Protein AF-A0AB37Q8C1-F1 (afdb_monomer_lite)

Sequence (74 aa):
MGEFYYEGKNAPRDLPHALNYFEQASLQGHAQAQYQLGLMFSRGEGVQANNIQAYIVLKMAAVNGSEDALYRRR

Organism: Pseudomonas cannabina (NCBI:txid86840)

InterPro domains:
  IPR006597 Sel1-like repeat [PF08238] (1-30)
  IPR006597 Sel1-like repeat [PF08238] (31-62)
  IPR006597 Sel1-like repeat [SM00671] (1-30)
  IPR006597 Sel1-like repeat [SM00671] (31-66)
  IPR011990 Tetratricopeptide-like helical domain superfamily [G3DSA:1.25.40.10] (1-74)
  IPR050767 Sel1/AlgK [PTHR11102] (1-71)

Structure (mmCIF, N/CA/C/O backbone):
data_AF-A0AB37Q8C1-F1
#
_entry.id   AF-A0AB37Q8C1-F1
#
loop_
_atom_site.group_PDB
_atom_site.id
_atom_site.type_symbol
_atom_site.label_atom_id
_atom_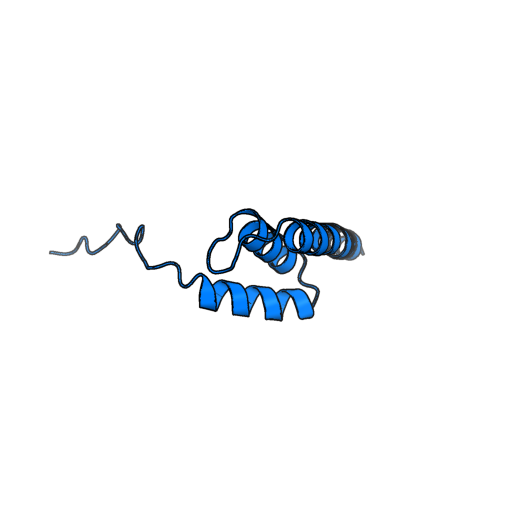site.label_alt_id
_atom_site.label_comp_id
_atom_site.label_asym_id
_atom_site.label_entity_id
_atom_site.label_seq_id
_atom_site.pdbx_PDB_ins_code
_atom_site.Cartn_x
_atom_site.Cartn_y
_atom_site.Cartn_z
_atom_site.occupancy
_atom_site.B_iso_or_equiv
_atom_site.auth_seq_id
_atom_site.auth_comp_id
_atom_site.auth_asym_id
_atom_site.auth_atom_id
_atom_site.pdbx_PDB_model_num
ATOM 1 N N . MET A 1 1 ? -31.628 -27.290 12.158 1.00 55.81 1 MET A N 1
ATOM 2 C CA . MET A 1 1 ? -30.302 -26.983 12.736 1.00 55.81 1 MET A CA 1
ATOM 3 C C . MET A 1 1 ? -29.289 -27.095 11.615 1.00 55.81 1 MET A C 1
ATOM 5 O O . MET A 1 1 ? -29.276 -28.144 10.988 1.00 55.81 1 MET A O 1
ATOM 9 N N . GLY A 1 2 ? -28.483 -26.060 11.365 1.00 52.06 2 GLY A N 1
ATOM 10 C CA . GLY A 1 2 ? -27.239 -26.252 10.613 1.00 52.06 2 GLY A CA 1
ATOM 11 C C . GLY A 1 2 ? -27.000 -25.431 9.349 1.00 52.06 2 GLY A C 1
ATOM 12 O O . GLY A 1 2 ? -26.146 -25.837 8.581 1.00 52.06 2 GLY A O 1
ATOM 13 N N . GLU A 1 3 ? -27.643 -24.284 9.134 1.00 54.19 3 GLU A N 1
ATOM 14 C CA . GLU A 1 3 ? -27.139 -23.321 8.135 1.00 54.19 3 GLU A CA 1
ATOM 15 C C . GLU A 1 3 ? -26.755 -22.028 8.850 1.00 54.19 3 GLU A C 1
ATOM 17 O O . GLU A 1 3 ? -27.405 -20.989 8.813 1.00 54.19 3 GLU A O 1
ATOM 22 N N . PHE A 1 4 ? -25.699 -22.200 9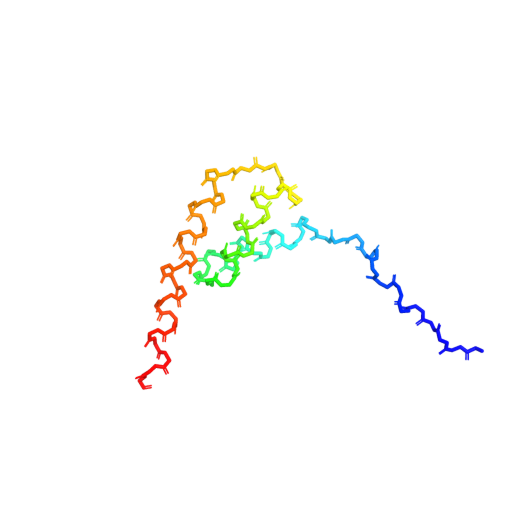.642 1.00 55.72 4 PHE A N 1
ATOM 23 C CA . PHE A 1 4 ? -24.975 -21.181 10.374 1.00 55.72 4 PHE A CA 1
ATOM 24 C C . PHE A 1 4 ? -24.307 -20.194 9.388 1.00 55.72 4 PHE A C 1
ATOM 26 O O . PHE A 1 4 ? -23.475 -20.588 8.578 1.00 55.72 4 PHE A O 1
ATOM 33 N N . TYR A 1 5 ? -24.607 -18.901 9.547 1.00 47.91 5 TYR A N 1
ATOM 34 C CA . TYR A 1 5 ? -23.645 -17.795 9.409 1.00 47.91 5 TYR A CA 1
ATOM 35 C C . TYR A 1 5 ? -22.965 -17.565 8.044 1.00 47.91 5 TYR A C 1
ATOM 37 O O . TYR A 1 5 ? -21.773 -17.269 7.991 1.00 47.91 5 TYR A O 1
ATOM 45 N N . TYR A 1 6 ? -23.716 -17.556 6.939 1.00 44.62 6 TYR A N 1
ATOM 46 C CA . TYR A 1 6 ? -23.199 -17.049 5.653 1.00 44.62 6 TYR A CA 1
ATOM 47 C C . TYR A 1 6 ? -23.388 -15.537 5.433 1.00 44.62 6 TYR A C 1
ATOM 49 O O . TYR A 1 6 ? -23.398 -15.053 4.303 1.00 44.62 6 TYR A O 1
ATOM 57 N N . GLU A 1 7 ? -23.481 -14.761 6.512 1.00 49.03 7 GLU A N 1
ATOM 58 C CA . GLU A 1 7 ? -23.423 -13.297 6.455 1.00 49.03 7 GLU A CA 1
ATOM 59 C C . GLU A 1 7 ? -22.226 -12.759 7.242 1.00 49.03 7 GLU A C 1
ATOM 61 O O . GLU A 1 7 ? -22.305 -11.787 7.986 1.00 49.03 7 GLU A O 1
ATOM 66 N N . GLY A 1 8 ? -21.048 -13.329 6.978 1.00 47.81 8 GLY A N 1
ATOM 67 C CA . GLY A 1 8 ? -19.754 -12.690 7.247 1.00 47.81 8 GLY A CA 1
ATOM 68 C C . GLY A 1 8 ? -19.501 -11.422 6.410 1.00 47.81 8 GLY A C 1
ATOM 69 O O . GLY A 1 8 ? -18.353 -11.049 6.199 1.00 47.81 8 GLY A O 1
ATOM 70 N N . LYS A 1 9 ? -20.552 -10.749 5.914 1.00 52.19 9 LYS A N 1
ATOM 71 C CA . LYS A 1 9 ? -20.468 -9.453 5.219 1.00 52.19 9 LYS A CA 1
ATOM 72 C C . LYS A 1 9 ? -20.158 -8.289 6.167 1.00 52.19 9 LYS A C 1
ATOM 74 O O . LYS A 1 9 ? -19.767 -7.231 5.693 1.00 52.19 9 LYS A O 1
ATOM 79 N N . ASN A 1 10 ? -20.268 -8.515 7.479 1.00 46.53 10 ASN A N 1
ATOM 80 C CA . ASN A 1 10 ? -20.015 -7.530 8.530 1.00 46.53 10 ASN A CA 1
ATOM 81 C C . ASN A 1 10 ? -18.981 -8.009 9.561 1.00 46.53 10 ASN A C 1
ATOM 83 O O . ASN A 1 10 ? -19.033 -7.579 10.713 1.00 46.53 10 ASN A O 1
ATOM 87 N N . ALA A 1 11 ? -18.033 -8.883 9.193 1.00 48.44 11 ALA A N 1
ATOM 88 C CA . ALA A 1 11 ? -16.817 -8.941 10.002 1.00 48.44 11 ALA A CA 1
ATOM 89 C C . ALA A 1 11 ? -16.259 -7.509 10.004 1.00 48.44 11 ALA A C 1
ATOM 91 O O . ALA A 1 11 ? -16.120 -6.957 8.904 1.00 48.44 11 ALA A O 1
ATOM 92 N N . PRO A 1 12 ? -16.030 -6.865 11.167 1.00 48.62 12 PRO A N 1
ATOM 93 C CA . PRO A 1 12 ? -15.337 -5.591 11.187 1.00 48.62 12 PRO A CA 1
ATOM 94 C C . PRO A 1 12 ? -14.050 -5.871 10.436 1.00 48.62 12 PRO A C 1
ATOM 96 O O . PRO A 1 12 ? -13.228 -6.650 10.908 1.00 48.62 12 PRO A O 1
ATOM 99 N N . ARG A 1 13 ? -13.943 -5.376 9.192 1.00 60.56 13 ARG A N 1
ATOM 100 C CA . ARG A 1 13 ? -12.705 -5.494 8.435 1.00 60.56 13 ARG A CA 1
ATOM 101 C C . ARG A 1 13 ? -11.705 -4.928 9.414 1.00 60.56 13 ARG A C 1
ATOM 103 O O . ARG A 1 13 ? -11.837 -3.767 9.801 1.00 60.56 13 ARG A O 1
ATOM 110 N N . ASP A 1 14 ? -10.783 -5.757 9.877 1.00 70.81 14 ASP A N 1
ATOM 111 C CA . ASP A 1 14 ? -9.647 -5.330 10.667 1.00 70.81 14 ASP A CA 1
ATOM 112 C C . ASP A 1 14 ? -8.755 -4.506 9.732 1.00 70.81 14 ASP A C 1
ATOM 114 O O . ASP A 1 14 ? -7.628 -4.865 9.432 1.00 70.81 14 ASP A O 1
ATOM 118 N N . LEU A 1 15 ? -9.302 -3.417 9.189 1.00 74.19 15 LEU A N 1
ATOM 119 C CA . LEU A 1 15 ? -8.667 -2.432 8.346 1.00 74.19 15 LEU A CA 1
ATOM 120 C C . LEU A 1 15 ? -7.366 -1.976 9.002 1.00 74.19 15 LEU A C 1
ATOM 122 O O . LEU A 1 15 ? -6.372 -1.962 8.288 1.00 74.19 15 LEU A O 1
ATOM 126 N N . PRO A 1 16 ? -7.301 -1.710 10.327 1.00 78.81 16 PRO A N 1
ATOM 127 C CA . PRO A 1 16 ? -6.021 -1.438 10.976 1.00 78.81 16 PRO A CA 1
ATOM 128 C C . PRO A 1 16 ? -5.012 -2.599 10.891 1.00 78.81 16 PRO A C 1
ATOM 130 O O . PRO A 1 16 ? -3.846 -2.351 10.592 1.00 78.81 16 PRO A O 1
ATOM 133 N N . HIS A 1 17 ? -5.416 -3.861 11.089 1.00 81.69 17 HIS A N 1
ATOM 134 C CA . HIS A 1 17 ? -4.483 -4.995 10.967 1.00 81.69 17 HIS A CA 1
ATOM 135 C C . HIS A 1 17 ? -4.092 -5.275 9.512 1.00 81.69 17 HIS A C 1
ATOM 137 O O . HIS A 1 17 ? -2.930 -5.552 9.229 1.00 81.69 17 HIS A O 1
ATOM 143 N N . ALA A 1 18 ? -5.038 -5.167 8.579 1.00 83.12 18 ALA A N 1
ATOM 144 C CA . ALA A 1 18 ? -4.799 -5.296 7.149 1.00 83.12 18 ALA A CA 1
ATOM 145 C C . ALA A 1 18 ? -3.831 -4.215 6.667 1.00 83.12 18 ALA A C 1
ATOM 147 O O . ALA A 1 18 ? -2.924 -4.508 5.897 1.00 83.12 18 ALA A O 1
ATOM 148 N N . LEU A 1 19 ? -3.972 -2.988 7.168 1.00 85.19 19 LEU A N 1
ATOM 149 C CA . LEU A 1 19 ? -3.073 -1.893 6.845 1.00 85.19 19 LEU A CA 1
ATOM 150 C C . LEU A 1 19 ? -1.660 -2.167 7.350 1.00 85.19 19 LEU A C 1
ATOM 152 O O . LEU A 1 19 ? -0.721 -2.044 6.573 1.00 85.19 19 LEU A O 1
ATOM 156 N N . ASN A 1 20 ? -1.511 -2.627 8.595 1.00 87.56 20 ASN A N 1
ATOM 157 C CA . ASN A 1 20 ? -0.208 -3.019 9.130 1.00 87.56 20 ASN A CA 1
ATOM 158 C C . ASN A 1 20 ? 0.430 -4.149 8.301 1.00 87.56 20 ASN A C 1
ATOM 160 O O . ASN A 1 20 ? 1.598 -4.074 7.925 1.00 87.56 20 ASN A O 1
ATOM 164 N N . TYR A 1 21 ? -0.363 -5.159 7.937 1.00 87.69 21 TYR A N 1
ATOM 165 C CA . TYR A 1 21 ? 0.079 -6.263 7.090 1.00 87.69 21 TYR A CA 1
ATOM 166 C C . TYR A 1 21 ? 0.526 -5.788 5.700 1.00 87.69 21 TYR A C 1
ATOM 168 O O . TYR A 1 21 ? 1.596 -6.170 5.223 1.00 87.69 21 TYR A O 1
ATOM 176 N N . PHE A 1 22 ? -0.257 -4.922 5.048 1.00 88.19 22 PHE A N 1
ATOM 177 C CA . PHE A 1 22 ? 0.098 -4.370 3.742 1.00 88.19 22 PHE A CA 1
ATOM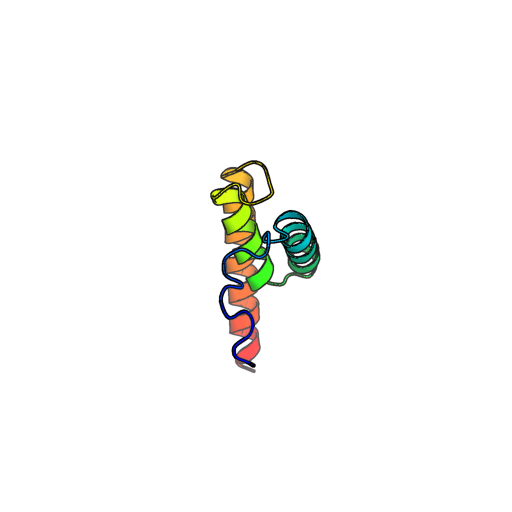 178 C C . PHE A 1 22 ? 1.290 -3.421 3.813 1.00 88.19 22 PHE A C 1
ATOM 180 O O . PHE A 1 22 ? 2.070 -3.385 2.868 1.00 88.19 22 PHE A O 1
ATOM 187 N N . GLU A 1 23 ? 1.475 -2.695 4.914 1.00 88.69 23 GLU A N 1
ATOM 188 C CA . GLU A 1 23 ? 2.651 -1.856 5.140 1.00 88.69 23 GLU A CA 1
ATOM 189 C C . GLU A 1 23 ? 3.919 -2.716 5.235 1.00 88.69 23 GLU A C 1
ATOM 191 O O . GLU A 1 23 ? 4.878 -2.491 4.495 1.00 88.69 23 GLU A O 1
ATOM 196 N N . GLN A 1 24 ? 3.894 -3.782 6.041 1.00 90.06 24 GLN A N 1
ATOM 197 C CA . GLN A 1 24 ? 5.010 -4.729 6.142 1.00 90.06 24 GLN A CA 1
ATOM 198 C C . GLN A 1 24 ? 5.308 -5.434 4.815 1.00 90.06 24 GLN A C 1
ATOM 200 O O . GLN A 1 24 ? 6.470 -5.587 4.436 1.00 90.06 24 GLN A O 1
ATOM 205 N N . ALA A 1 25 ? 4.278 -5.857 4.084 1.00 88.06 25 ALA A N 1
ATOM 206 C CA . ALA A 1 25 ? 4.452 -6.492 2.781 1.00 88.06 25 ALA A CA 1
ATOM 207 C C . ALA A 1 25 ? 4.906 -5.486 1.703 1.00 88.06 25 ALA A C 1
ATOM 209 O O . ALA A 1 25 ? 5.682 -5.833 0.813 1.00 88.06 25 ALA A O 1
ATOM 210 N N . SER A 1 26 ? 4.489 -4.222 1.808 1.00 86.12 26 SER A N 1
ATOM 211 C CA . SER A 1 26 ? 4.961 -3.124 0.961 1.00 86.12 26 SER A CA 1
ATOM 212 C C . SER A 1 26 ? 6.454 -2.861 1.151 1.00 86.12 26 SER A C 1
ATOM 214 O O . SER A 1 26 ? 7.162 -2.671 0.159 1.00 86.12 26 SER A O 1
ATOM 216 N N . LEU A 1 27 ? 6.946 -2.920 2.394 1.00 85.25 27 LEU A N 1
ATOM 217 C CA . LEU A 1 27 ? 8.378 -2.831 2.713 1.00 85.25 27 LEU A CA 1
ATOM 218 C C . LEU A 1 27 ? 9.187 -4.004 2.139 1.00 85.25 27 LEU A C 1
ATOM 220 O O . LEU A 1 27 ? 10.356 -3.834 1.809 1.00 85.25 27 LEU A O 1
ATOM 224 N N . GLN A 1 28 ? 8.564 -5.171 1.972 1.00 85.56 28 GLN A N 1
ATOM 225 C CA . GLN A 1 28 ? 9.172 -6.341 1.325 1.00 85.56 28 GLN A CA 1
ATOM 226 C C . GLN A 1 28 ? 9.146 -6.269 -0.213 1.00 85.56 28 GLN A C 1
ATOM 228 O O . GLN A 1 28 ? 9.618 -7.187 -0.876 1.00 85.56 28 GLN A O 1
ATOM 233 N N . GLY A 1 29 ? 8.603 -5.196 -0.798 1.00 84.31 29 GLY A N 1
ATOM 234 C CA . GLY A 1 29 ? 8.524 -5.028 -2.251 1.00 84.31 29 GLY A CA 1
ATOM 235 C C . GLY A 1 29 ? 7.361 -5.776 -2.906 1.00 84.31 29 GLY A C 1
ATOM 236 O O . GLY A 1 29 ? 7.309 -5.872 -4.130 1.00 84.31 29 GLY A O 1
ATOM 237 N N . HIS A 1 30 ? 6.394 -6.284 -2.133 1.00 87.62 30 HIS A N 1
ATOM 238 C CA . HIS A 1 30 ? 5.222 -6.936 -2.712 1.00 87.62 30 HIS A CA 1
ATOM 239 C C . HIS A 1 30 ? 4.323 -5.916 -3.417 1.00 87.62 30 HIS A C 1
ATOM 241 O O . HIS A 1 30 ? 3.564 -5.176 -2.785 1.00 87.62 30 HIS A O 1
ATOM 247 N N . ALA A 1 31 ? 4.345 -5.940 -4.748 1.00 88.06 31 ALA A N 1
ATOM 248 C CA . ALA A 1 31 ? 3.545 -5.063 -5.597 1.00 88.06 31 ALA A CA 1
ATOM 249 C C . ALA A 1 31 ? 2.042 -5.115 -5.272 1.00 88.06 31 ALA A C 1
ATOM 251 O O . ALA A 1 31 ? 1.369 -4.088 -5.214 1.00 88.06 31 ALA A O 1
ATOM 252 N N . GLN A 1 32 ? 1.509 -6.307 -4.990 1.00 85.94 32 GLN A N 1
ATOM 253 C CA . GLN A 1 32 ? 0.100 -6.477 -4.633 1.00 85.94 32 GLN A CA 1
ATOM 254 C C . GLN A 1 32 ? -0.251 -5.808 -3.294 1.00 85.94 32 GLN A C 1
ATOM 256 O O . GLN A 1 32 ? -1.330 -5.231 -3.166 1.00 85.94 32 GLN A O 1
ATOM 261 N N . ALA A 1 33 ? 0.656 -5.839 -2.313 1.00 89.88 33 ALA A N 1
ATOM 262 C CA . ALA A 1 33 ? 0.452 -5.171 -1.030 1.00 89.88 33 ALA A CA 1
ATOM 263 C C . ALA A 1 33 ? 0.523 -3.648 -1.170 1.00 89.88 33 ALA A C 1
ATOM 265 O O . ALA A 1 33 ? -0.338 -2.949 -0.644 1.00 89.88 33 ALA A O 1
ATOM 266 N N . GLN A 1 34 ? 1.482 -3.143 -1.949 1.00 90.44 34 GLN A N 1
ATOM 267 C CA . GLN A 1 34 ? 1.580 -1.721 -2.290 1.00 90.44 34 GLN A CA 1
ATOM 268 C C . GLN A 1 34 ? 0.298 -1.234 -2.985 1.00 90.44 34 GLN A C 1
ATOM 270 O O . GLN A 1 34 ? -0.264 -0.205 -2.617 1.00 90.44 34 GLN A O 1
ATOM 275 N N . TYR A 1 35 ? -0.234 -2.007 -3.935 1.00 89.94 35 TYR A N 1
ATOM 276 C CA . TYR A 1 35 ? -1.481 -1.657 -4.614 1.00 89.94 35 TYR A CA 1
ATOM 277 C C . TYR A 1 35 ? -2.660 -1.530 -3.636 1.00 89.94 35 TYR A C 1
ATOM 279 O O . TYR A 1 35 ? -3.375 -0.527 -3.653 1.00 89.94 35 TYR A O 1
ATOM 287 N N . GLN A 1 36 ? -2.829 -2.505 -2.736 1.00 89.00 36 GLN A N 1
ATOM 288 C CA . GLN A 1 36 ? -3.894 -2.479 -1.728 1.00 89.00 36 GLN A CA 1
ATOM 289 C C . GLN A 1 36 ? -3.714 -1.340 -0.717 1.00 89.00 36 GLN A C 1
ATOM 291 O O . GLN A 1 36 ? -4.675 -0.633 -0.416 1.00 89.00 36 GLN A O 1
ATOM 296 N N . LEU A 1 37 ? -2.487 -1.103 -0.249 1.00 89.44 37 LEU A N 1
ATOM 297 C CA . LEU A 1 37 ? -2.164 -0.014 0.672 1.00 89.44 37 LEU A CA 1
ATOM 298 C C . LEU A 1 37 ? -2.481 1.355 0.052 1.00 89.44 37 LEU A C 1
ATOM 300 O O . LEU A 1 37 ? -3.091 2.212 0.691 1.00 89.44 37 LEU A O 1
ATOM 304 N N . GLY A 1 38 ? -2.145 1.545 -1.225 1.00 91.06 38 GLY A N 1
ATOM 305 C CA . GLY A 1 38 ? -2.476 2.762 -1.959 1.00 91.06 38 GLY A CA 1
ATOM 306 C C . GLY A 1 38 ? -3.984 2.981 -2.124 1.00 91.06 38 GLY A C 1
ATOM 307 O O . GLY A 1 38 ? -4.464 4.105 -1.972 1.00 91.06 38 GLY A O 1
ATOM 308 N N . LEU A 1 39 ? -4.760 1.915 -2.349 1.00 88.94 39 LEU A N 1
ATOM 309 C CA . LEU A 1 39 ? -6.225 1.994 -2.360 1.00 88.94 39 LEU A CA 1
ATOM 310 C C . LEU A 1 39 ? -6.797 2.355 -0.983 1.00 88.94 39 LEU A C 1
ATOM 312 O O . LEU A 1 39 ? -7.713 3.176 -0.912 1.00 88.94 39 LEU A O 1
ATOM 316 N N . MET A 1 40 ? -6.248 1.799 0.103 1.00 88.38 40 MET A N 1
ATOM 317 C CA . MET A 1 40 ? -6.667 2.141 1.470 1.00 88.38 40 MET A CA 1
ATOM 318 C C . MET A 1 40 ? -6.404 3.616 1.783 1.00 88.38 40 MET A C 1
ATOM 320 O O . MET A 1 40 ? -7.305 4.295 2.276 1.00 88.38 40 MET A O 1
ATOM 324 N N . PHE A 1 41 ? -5.235 4.147 1.410 1.00 90.56 41 PHE A N 1
ATOM 325 C CA . PHE A 1 41 ? -4.935 5.576 1.536 1.00 90.56 41 PHE A CA 1
ATOM 326 C C . PHE A 1 41 ? -5.822 6.456 0.650 1.00 90.56 41 PHE A C 1
ATOM 328 O O . PHE A 1 41 ? -6.194 7.547 1.069 1.00 90.56 41 PHE A O 1
ATOM 335 N N . SER A 1 42 ? -6.185 6.013 -0.556 1.00 89.38 42 SER A N 1
ATOM 336 C CA . SER A 1 42 ? -7.070 6.784 -1.441 1.00 89.38 42 SER A CA 1
ATOM 337 C C . SER A 1 42 ? -8.501 6.848 -0.907 1.00 89.38 42 SER A C 1
ATOM 339 O O . SER A 1 42 ? -9.161 7.878 -1.030 1.00 89.38 42 SER A O 1
ATOM 341 N N . ARG A 1 43 ? -8.981 5.757 -0.304 1.00 86.31 43 ARG A N 1
ATOM 342 C CA . ARG A 1 43 ? -10.343 5.656 0.233 1.00 86.31 43 ARG A CA 1
ATOM 343 C C . ARG A 1 43 ? -10.472 6.112 1.686 1.00 86.31 43 ARG A C 1
ATOM 345 O O . ARG A 1 43 ? -11.588 6.337 2.140 1.00 86.31 43 ARG A O 1
ATOM 352 N N . GLY A 1 44 ? -9.362 6.232 2.411 1.00 85.44 44 GLY A N 1
ATOM 353 C CA . GLY A 1 44 ? -9.370 6.469 3.855 1.00 85.44 44 GLY A CA 1
ATOM 354 C C . GLY A 1 44 ? -9.926 5.286 4.654 1.00 85.44 44 GLY A C 1
ATOM 355 O O . GLY A 1 44 ? -10.567 5.475 5.684 1.00 85.44 44 GLY A O 1
ATOM 356 N N . GLU A 1 45 ? -9.743 4.056 4.164 1.00 78.44 45 GLU A N 1
ATOM 357 C CA . GLU A 1 45 ? -10.216 2.852 4.856 1.00 78.44 45 GLU A CA 1
ATOM 358 C C . GLU A 1 45 ? -9.200 2.447 5.936 1.00 78.44 45 GLU A C 1
ATOM 360 O O . GLU A 1 45 ? -8.133 1.934 5.620 1.00 78.44 45 GLU A O 1
ATOM 365 N N . GLY A 1 46 ? -9.515 2.677 7.216 1.00 74.00 46 GLY A N 1
ATOM 366 C CA . GLY A 1 46 ? -8.646 2.303 8.347 1.00 74.00 46 GLY A CA 1
ATOM 367 C C . GLY A 1 46 ? -7.452 3.230 8.600 1.00 74.00 46 GLY A C 1
ATOM 368 O O . GLY A 1 46 ? -6.719 3.022 9.562 1.00 74.00 46 GLY A O 1
ATOM 369 N N . VAL A 1 47 ? -7.281 4.263 7.775 1.00 82.12 47 VAL A N 1
ATOM 370 C CA . VAL A 1 47 ? -6.280 5.331 7.909 1.00 82.12 47 VAL A CA 1
ATOM 371 C C . VAL A 1 47 ? -6.850 6.636 7.375 1.00 82.12 47 VAL A C 1
ATOM 373 O O . VAL A 1 47 ? -7.804 6.636 6.601 1.00 82.12 47 VAL A O 1
ATOM 376 N N . GLN A 1 48 ? -6.261 7.763 7.764 1.00 85.31 48 GLN A N 1
ATOM 377 C CA . GLN A 1 48 ? -6.595 9.046 7.164 1.00 85.31 48 GLN A CA 1
ATOM 378 C C . GLN A 1 48 ? -6.332 9.011 5.653 1.00 85.31 48 GLN A C 1
ATOM 380 O O . GLN A 1 48 ? -5.237 8.660 5.209 1.00 85.31 48 GLN A O 1
ATOM 385 N N . ALA A 1 49 ? -7.344 9.397 4.872 1.00 87.00 49 ALA A N 1
ATOM 386 C CA . ALA A 1 49 ? -7.219 9.473 3.428 1.00 87.00 49 ALA A CA 1
ATOM 387 C C . ALA A 1 49 ? -6.057 10.400 3.048 1.00 87.00 49 ALA A C 1
ATOM 389 O O . ALA A 1 49 ? -6.008 11.563 3.457 1.00 87.00 49 ALA A O 1
ATOM 390 N N . ASN A 1 50 ? -5.118 9.881 2.264 1.00 91.56 50 ASN A N 1
ATOM 391 C CA . ASN A 1 50 ? -3.952 10.618 1.814 1.00 91.56 50 ASN A CA 1
ATOM 392 C C . ASN A 1 50 ? -3.671 10.289 0.351 1.00 91.56 50 ASN A C 1
ATOM 394 O O . ASN A 1 50 ? -3.004 9.312 0.018 1.00 91.56 50 ASN A O 1
ATOM 398 N N . ASN A 1 51 ? -4.162 11.156 -0.529 1.00 88.81 51 ASN A N 1
ATOM 399 C CA . ASN A 1 51 ? -4.013 11.003 -1.973 1.00 88.81 51 ASN A CA 1
ATOM 400 C C . ASN A 1 51 ? -2.546 11.042 -2.431 1.00 88.81 51 ASN A C 1
ATOM 402 O O . ASN A 1 51 ? -2.197 10.401 -3.419 1.00 88.81 51 ASN A O 1
ATOM 406 N N . ILE A 1 52 ? -1.678 11.762 -1.709 1.00 92.19 52 ILE A N 1
ATOM 407 C CA . ILE A 1 52 ? -0.248 11.847 -2.031 1.00 92.19 52 ILE A CA 1
ATOM 408 C C . ILE A 1 52 ? 0.422 10.504 -1.732 1.00 92.19 52 ILE A C 1
ATOM 410 O O . ILE A 1 52 ? 1.072 9.932 -2.605 1.00 92.19 52 ILE A O 1
ATOM 414 N N . GLN A 1 53 ? 0.219 9.973 -0.523 1.00 88.06 53 GLN A N 1
ATOM 415 C CA . GLN A 1 53 ? 0.719 8.649 -0.132 1.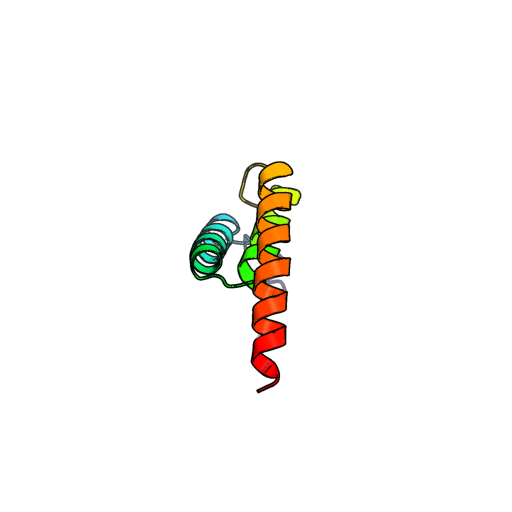00 88.06 53 GLN A CA 1
ATOM 416 C C . GLN A 1 53 ? 0.152 7.555 -1.045 1.00 88.06 53 GLN A C 1
ATOM 418 O O . GLN A 1 53 ? 0.912 6.736 -1.556 1.00 88.06 53 GLN A O 1
ATOM 423 N N . ALA A 1 54 ? -1.153 7.593 -1.331 1.00 91.25 54 ALA A N 1
ATOM 424 C CA . ALA A 1 54 ? -1.806 6.660 -2.243 1.00 91.25 54 ALA A CA 1
ATOM 425 C C . ALA A 1 54 ? -1.132 6.627 -3.619 1.00 91.25 54 ALA A C 1
ATOM 427 O O . ALA A 1 54 ? -0.798 5.555 -4.119 1.00 91.25 54 ALA A O 1
ATOM 428 N N . TYR A 1 55 ? -0.886 7.799 -4.211 1.00 91.19 55 TYR A N 1
ATOM 429 C CA . TYR A 1 55 ? -0.237 7.910 -5.514 1.00 91.19 55 TYR A CA 1
ATOM 430 C C . TYR A 1 55 ? 1.201 7.379 -5.501 1.00 91.19 55 TYR A C 1
ATOM 432 O O . TYR A 1 55 ? 1.590 6.640 -6.405 1.00 91.19 55 TYR A O 1
ATOM 440 N N . ILE A 1 56 ? 1.985 7.717 -4.472 1.00 90.19 56 ILE A N 1
ATOM 441 C CA . ILE A 1 56 ? 3.375 7.258 -4.338 1.00 90.19 56 ILE A CA 1
ATOM 442 C C . ILE A 1 56 ? 3.425 5.730 -4.249 1.00 90.19 56 ILE A C 1
ATOM 444 O O . ILE A 1 56 ? 4.153 5.094 -5.013 1.00 90.19 56 ILE A O 1
ATOM 448 N N . VAL A 1 57 ? 2.622 5.139 -3.363 1.00 89.69 57 VAL A N 1
ATOM 449 C CA . VAL A 1 57 ? 2.608 3.689 -3.136 1.00 89.69 57 VAL A CA 1
ATOM 450 C C . VAL A 1 57 ? 2.052 2.943 -4.358 1.00 89.69 57 VAL A C 1
ATOM 452 O O . VAL A 1 57 ? 2.628 1.938 -4.766 1.00 89.69 57 VAL A O 1
ATOM 455 N N . LEU A 1 58 ? 1.002 3.451 -5.019 1.00 89.31 58 LEU A N 1
ATOM 456 C CA . LEU A 1 58 ? 0.488 2.872 -6.272 1.00 89.31 58 LEU A CA 1
ATOM 457 C C . LEU A 1 58 ? 1.526 2.906 -7.396 1.00 89.31 58 LEU A C 1
ATOM 459 O O . LEU A 1 58 ? 1.637 1.956 -8.171 1.00 89.31 58 LEU A O 1
ATOM 463 N N . LYS A 1 59 ? 2.310 3.984 -7.485 1.00 89.94 59 LYS A N 1
ATOM 464 C CA . LYS A 1 59 ? 3.391 4.082 -8.466 1.00 89.94 59 LYS A CA 1
ATOM 465 C C . LYS A 1 59 ? 4.493 3.061 -8.179 1.00 89.94 59 LYS A C 1
ATOM 467 O O . LYS A 1 59 ? 4.969 2.421 -9.112 1.00 89.94 59 LYS A O 1
ATOM 472 N N . MET A 1 60 ? 4.863 2.869 -6.912 1.00 86.81 60 MET A N 1
ATOM 473 C CA . MET A 1 60 ? 5.807 1.818 -6.505 1.00 86.81 60 MET A CA 1
ATOM 474 C C . MET A 1 60 ? 5.273 0.419 -6.831 1.00 86.81 60 MET A C 1
ATOM 476 O O . MET A 1 60 ? 6.013 -0.389 -7.385 1.00 86.81 60 MET A O 1
ATOM 480 N N . ALA A 1 61 ? 3.981 0.170 -6.590 1.00 89.06 61 ALA A N 1
ATOM 481 C CA . ALA A 1 61 ? 3.316 -1.084 -6.939 1.00 89.06 61 ALA A CA 1
ATOM 482 C C . ALA A 1 61 ? 3.415 -1.389 -8.435 1.00 89.06 61 ALA A C 1
ATOM 484 O O . ALA A 1 61 ? 3.688 -2.520 -8.823 1.00 89.06 61 ALA A O 1
ATOM 485 N N . ALA A 1 62 ? 3.209 -0.378 -9.282 1.00 85.56 62 ALA A N 1
ATOM 486 C CA . ALA A 1 62 ? 3.318 -0.531 -10.726 1.00 85.56 62 ALA A CA 1
ATOM 487 C C . ALA A 1 62 ? 4.753 -0.863 -11.162 1.00 85.56 62 ALA A C 1
ATOM 489 O O . ALA A 1 62 ? 4.934 -1.702 -12.039 1.00 85.56 62 ALA A O 1
ATOM 490 N N . VAL A 1 63 ? 5.766 -0.250 -10.542 1.00 85.44 63 VAL A N 1
ATOM 491 C CA . VAL A 1 63 ? 7.183 -0.527 -10.835 1.00 85.44 63 VAL A CA 1
ATOM 492 C C . VAL A 1 63 ? 7.565 -1.938 -10.381 1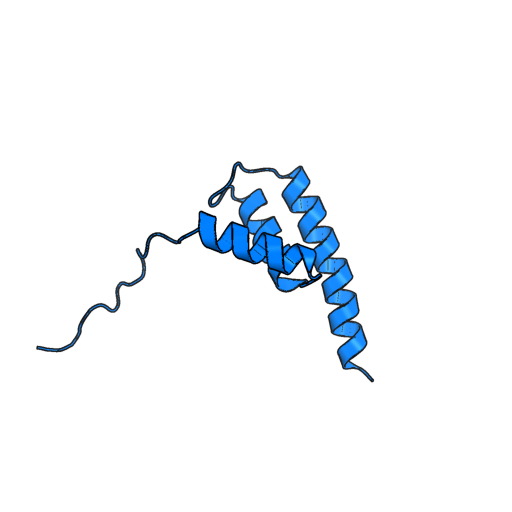.00 85.44 63 VAL A C 1
ATOM 494 O O . VAL A 1 63 ? 7.944 -2.757 -11.215 1.00 85.44 63 VAL A O 1
ATOM 497 N N . ASN A 1 64 ? 7.345 -2.266 -9.105 1.00 81.56 64 ASN A N 1
ATOM 498 C CA . ASN A 1 64 ? 7.667 -3.585 -8.552 1.00 81.56 64 ASN A CA 1
ATOM 499 C C . ASN A 1 64 ? 6.843 -4.705 -9.202 1.00 81.56 64 ASN A C 1
ATOM 501 O O . ASN A 1 64 ? 7.337 -5.806 -9.410 1.00 81.56 64 ASN A O 1
ATOM 505 N N . GLY A 1 65 ? 5.585 -4.434 -9.559 1.00 78.69 65 GLY A N 1
ATOM 506 C CA . GLY A 1 65 ? 4.719 -5.391 -10.248 1.00 78.69 65 GLY A CA 1
ATOM 507 C C . GLY A 1 65 ? 5.129 -5.608 -11.699 1.00 78.69 65 GLY A C 1
ATOM 508 O O . GLY A 1 65 ? 4.975 -6.711 -12.216 1.00 78.69 65 GLY A O 1
ATOM 509 N N . SER A 1 66 ? 5.694 -4.586 -12.346 1.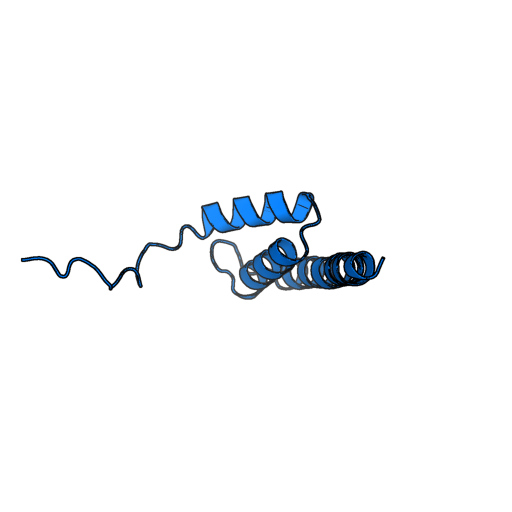00 67.94 66 SER A N 1
ATOM 510 C CA . SER A 1 66 ? 6.299 -4.731 -13.672 1.00 67.94 66 SER A CA 1
ATOM 511 C C . SER A 1 66 ? 7.574 -5.571 -13.604 1.00 67.94 66 SER A C 1
ATOM 513 O O . SER A 1 66 ? 7.780 -6.410 -14.476 1.00 67.94 66 SER A O 1
ATOM 515 N N . GLU A 1 67 ? 8.396 -5.401 -12.565 1.00 61.88 67 GLU A N 1
ATOM 516 C CA . GLU A 1 67 ? 9.585 -6.231 -12.326 1.00 61.88 67 GLU A CA 1
ATOM 517 C C . GLU A 1 67 ? 9.227 -7.689 -11.990 1.00 61.88 67 GLU A C 1
ATOM 519 O O . GLU A 1 67 ? 9.806 -8.600 -12.583 1.00 61.88 67 GLU A O 1
ATOM 524 N N . ASP A 1 68 ? 8.226 -7.929 -11.134 1.00 59.06 68 ASP A N 1
ATOM 525 C CA . ASP A 1 68 ? 7.711 -9.278 -10.833 1.00 59.06 68 ASP A CA 1
ATOM 526 C C . ASP A 1 68 ? 7.142 -9.958 -12.094 1.00 59.06 68 ASP A C 1
ATOM 528 O O . ASP A 1 68 ? 7.434 -11.122 -12.385 1.00 59.06 68 ASP A O 1
ATOM 532 N N . ALA A 1 69 ? 6.408 -9.201 -12.920 1.00 58.38 69 ALA A N 1
ATOM 533 C CA . ALA A 1 69 ? 5.891 -9.678 -14.201 1.00 58.38 69 ALA A CA 1
ATOM 534 C C . ALA A 1 69 ? 7.002 -9.972 -15.228 1.00 58.38 69 ALA A C 1
ATOM 536 O O . ALA A 1 69 ? 6.854 -10.887 -16.042 1.00 58.38 69 ALA A O 1
ATOM 537 N N . LEU A 1 70 ? 8.117 -9.232 -15.191 1.00 55.56 70 LEU A N 1
ATOM 538 C CA . LEU A 1 70 ? 9.290 -9.445 -16.048 1.00 55.56 70 LEU A CA 1
ATOM 539 C C . LEU A 1 70 ? 10.128 -10.657 -15.611 1.00 55.56 70 LEU A C 1
ATOM 541 O O . LEU A 1 70 ? 10.652 -11.365 -16.473 1.00 55.56 70 LEU A O 1
ATOM 545 N N . TYR A 1 71 ? 10.209 -10.952 -14.311 1.00 53.38 71 TYR A N 1
ATOM 546 C CA . TYR A 1 71 ? 10.946 -12.115 -13.795 1.00 53.38 71 TYR A CA 1
ATOM 547 C C . TYR A 1 71 ? 10.282 -13.463 -14.117 1.00 53.38 71 TYR A C 1
ATOM 549 O O . TYR A 1 71 ? 10.973 -14.474 -14.218 1.00 53.38 71 TYR A O 1
ATOM 557 N N . ARG A 1 72 ? 8.968 -13.498 -14.378 1.00 51.75 72 ARG A N 1
ATOM 558 C CA . ARG A 1 72 ? 8.232 -14.723 -14.763 1.00 51.75 72 ARG A CA 1
ATOM 559 C C . ARG A 1 72 ? 8.494 -15.222 -16.190 1.00 51.75 72 ARG A C 1
ATOM 561 O O . ARG A 1 72 ? 7.815 -16.138 -16.652 1.00 51.75 72 ARG A O 1
ATOM 568 N N . ARG A 1 73 ? 9.450 -14.629 -16.909 1.00 44.69 73 ARG A N 1
ATOM 569 C CA . ARG A 1 73 ? 9.756 -14.956 -18.309 1.00 44.69 73 ARG A CA 1
ATOM 570 C C . ARG A 1 73 ? 11.167 -15.507 -18.534 1.00 44.69 73 ARG A C 1
ATOM 572 O O . ARG A 1 73 ? 11.679 -15.374 -19.646 1.00 44.69 73 ARG A O 1
ATOM 579 N N . ARG A 1 74 ? 11.791 -16.104 -17.514 1.00 40.84 74 ARG A N 1
ATOM 580 C CA . ARG A 1 74 ? 13.108 -16.736 -17.645 1.00 40.84 74 ARG A CA 1
ATOM 581 C C . ARG A 1 74 ? 13.107 -18.195 -17.223 1.00 40.84 74 ARG A C 1
ATOM 583 O O . ARG A 1 74 ? 12.470 -18.499 -16.195 1.00 40.84 74 ARG A O 1
#

Radius of gyration: 15.73 Å; chains: 1; bounding box: 43×39×31 Å

pLDDT: mean 76.34, std 16.3, range [40.84, 92.19]

Foldseek 3Di:
DDPPDPPPVPPPPCQVVLLVVLVVVLVVLQLVSLQVNLVCLCVVRNHPNDNVSSVVSNVSSVVSVVVVVVVVPD

Secondary structure (DSSP, 8-state):
-------GGGS---HHHHHHHHHHHHHTT-HHHHHHHHHHHHHTSSS---HHHHHHHHHHHHHHHHHHHHHTT-